Protein AF-A0A9N7RF42-F1 (afdb_monomer_lite)

Radius of gyration: 23.98 Å; chains: 1; bounding box: 52×23×67 Å

Structure (mmCIF, N/CA/C/O backbone):
data_AF-A0A9N7RF42-F1
#
_entry.id   AF-A0A9N7RF42-F1
#
loop_
_atom_site.group_PDB
_atom_site.id
_atom_site.type_symbol
_atom_site.label_atom_id
_atom_site.label_alt_id
_atom_site.label_comp_id
_atom_site.label_asym_id
_atom_site.label_entity_id
_atom_site.label_seq_id
_atom_site.pdbx_PDB_ins_code
_atom_site.Cartn_x
_atom_site.Cartn_y
_atom_site.Cartn_z
_atom_site.occupancy
_atom_site.B_iso_or_equiv
_atom_site.auth_seq_id
_atom_site.auth_comp_id
_atom_site.auth_asym_id
_atom_site.auth_atom_id
_atom_site.pdbx_PDB_model_num
ATOM 1 N N . MET A 1 1 ? 37.569 4.317 -48.206 1.00 50.09 1 MET A N 1
ATOM 2 C CA . MET A 1 1 ? 36.935 3.363 -47.262 1.00 50.09 1 MET A CA 1
ATOM 3 C C . MET A 1 1 ? 36.273 3.995 -46.016 1.00 50.09 1 MET A C 1
ATOM 5 O O . MET A 1 1 ? 35.856 3.247 -45.149 1.00 50.09 1 MET A O 1
ATOM 9 N N . GLY A 1 2 ? 36.101 5.323 -45.893 1.00 55.84 2 GLY A N 1
ATOM 10 C CA . GLY A 1 2 ? 35.611 5.946 -44.640 1.00 55.84 2 GLY A CA 1
ATOM 11 C C . GLY A 1 2 ? 34.087 6.066 -44.452 1.00 55.84 2 GLY A C 1
ATOM 12 O O . GLY A 1 2 ? 33.638 6.385 -43.357 1.00 55.84 2 GLY A O 1
ATOM 13 N N . PHE A 1 3 ? 33.277 5.828 -45.491 1.00 54.53 3 PHE A N 1
ATOM 14 C CA . PHE A 1 3 ? 31.811 5.936 -45.394 1.00 54.53 3 PHE A CA 1
ATOM 15 C C . PHE A 1 3 ? 31.174 4.714 -44.717 1.00 54.53 3 PHE A C 1
ATOM 17 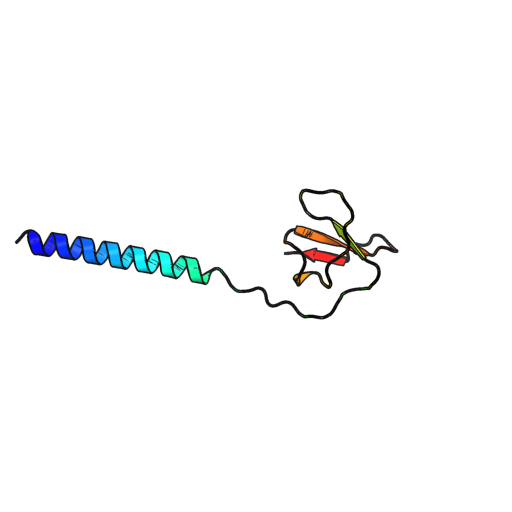O O . PHE A 1 3 ? 30.295 4.873 -43.875 1.00 54.53 3 PHE A O 1
ATOM 24 N N . ALA A 1 4 ? 31.665 3.505 -45.008 1.00 56.50 4 ALA A N 1
ATOM 25 C CA . ALA A 1 4 ? 31.140 2.262 -44.437 1.00 56.50 4 ALA A CA 1
ATOM 26 C C . ALA A 1 4 ? 31.381 2.156 -42.918 1.00 56.50 4 ALA A C 1
ATOM 28 O O . ALA A 1 4 ? 30.512 1.700 -42.179 1.00 56.50 4 ALA A O 1
ATOM 29 N N . THR A 1 5 ? 32.524 2.651 -42.433 1.00 59.94 5 THR A N 1
ATOM 30 C CA . THR A 1 5 ? 32.884 2.656 -41.006 1.00 59.94 5 THR A CA 1
ATOM 31 C C . THR A 1 5 ? 31.994 3.589 -40.189 1.00 59.94 5 THR A C 1
ATOM 33 O O . THR A 1 5 ? 31.614 3.257 -39.070 1.00 59.94 5 THR A O 1
ATOM 36 N N . ARG A 1 6 ? 31.609 4.741 -40.758 1.00 60.34 6 ARG A N 1
ATOM 37 C CA . ARG A 1 6 ? 30.698 5.690 -40.099 1.00 60.34 6 ARG A CA 1
ATOM 38 C C . ARG A 1 6 ? 29.281 5.136 -40.009 1.00 60.34 6 ARG A C 1
ATOM 40 O O . ARG A 1 6 ? 28.673 5.231 -38.950 1.00 60.34 6 ARG A O 1
ATOM 47 N N . VAL A 1 7 ? 28.790 4.513 -41.083 1.00 70.31 7 VAL A N 1
ATOM 48 C CA . VAL A 1 7 ? 27.462 3.878 -41.112 1.00 70.31 7 VAL A CA 1
ATOM 49 C C . VAL A 1 7 ? 27.365 2.780 -40.052 1.00 70.31 7 VAL A C 1
ATOM 51 O O . VAL A 1 7 ? 26.408 2.770 -39.285 1.00 70.31 7 VAL A O 1
ATOM 54 N N . TRP A 1 8 ? 28.391 1.934 -39.924 1.00 68.44 8 TRP A N 1
ATOM 55 C CA . TRP A 1 8 ? 28.404 0.859 -38.930 1.00 68.44 8 TRP A CA 1
ATOM 56 C C . TRP A 1 8 ? 28.424 1.384 -37.487 1.00 68.44 8 TRP A C 1
ATOM 58 O O . TRP A 1 8 ? 27.685 0.880 -36.639 1.00 68.44 8 TRP A O 1
ATOM 68 N N . SER A 1 9 ? 29.196 2.443 -37.212 1.00 76.19 9 SER A N 1
ATOM 69 C CA . SER A 1 9 ? 29.166 3.108 -35.903 1.00 76.19 9 SER A CA 1
ATOM 70 C C . SER A 1 9 ? 27.773 3.628 -35.549 1.00 76.19 9 SER A C 1
ATOM 72 O O . SER A 1 9 ? 27.331 3.436 -34.416 1.00 76.19 9 SER A O 1
ATOM 74 N N . PHE A 1 10 ? 27.057 4.241 -36.498 1.00 80.50 10 PHE A N 1
ATOM 75 C CA . PHE A 1 10 ? 25.692 4.714 -36.250 1.00 80.50 10 PHE A CA 1
ATOM 76 C C . PHE A 1 10 ? 24.712 3.558 -36.028 1.00 80.50 10 PHE A C 1
ATOM 78 O O . PHE A 1 10 ? 23.876 3.644 -35.131 1.00 80.50 10 PHE A O 1
ATOM 85 N N . THR A 1 11 ? 24.833 2.455 -36.772 1.00 84.50 11 THR A N 1
ATOM 86 C CA . THR A 1 11 ? 23.973 1.276 -36.581 1.00 84.50 11 THR A CA 1
ATOM 87 C C . THR A 1 11 ? 24.158 0.648 -35.198 1.00 84.50 11 THR A C 1
ATOM 89 O O . THR A 1 11 ? 23.169 0.352 -34.534 1.00 84.50 11 THR A O 1
ATOM 92 N N . LEU A 1 12 ? 25.401 0.494 -34.730 1.00 84.62 12 LEU A N 1
ATOM 93 C CA . LEU A 1 12 ? 25.704 -0.026 -33.389 1.00 84.62 12 LEU A CA 1
ATOM 94 C C . LEU A 1 12 ? 25.173 0.888 -32.280 1.00 84.62 12 LEU A C 1
ATOM 96 O O . LEU A 1 12 ? 24.614 0.398 -31.300 1.00 84.62 12 LEU A O 1
ATOM 100 N N . LEU A 1 13 ? 25.300 2.207 -32.452 1.00 86.25 13 LEU A N 1
ATOM 101 C CA . LEU A 1 13 ? 24.793 3.185 -31.490 1.00 86.25 13 LEU A CA 1
ATOM 102 C C . LEU A 1 13 ? 23.262 3.134 -31.387 1.00 86.25 13 LEU A C 1
ATOM 104 O O . LEU A 1 13 ? 22.717 3.113 -30.284 1.00 86.25 13 LEU A O 1
ATOM 108 N N . LEU A 1 14 ? 22.571 3.068 -32.529 1.00 88.50 14 LEU A N 1
ATOM 109 C CA . LEU A 1 14 ? 21.113 2.951 -32.575 1.00 88.50 14 LEU A CA 1
ATOM 110 C C . LEU A 1 14 ? 20.642 1.630 -31.959 1.00 88.50 14 LEU A C 1
ATOM 112 O O . LEU A 1 14 ? 19.708 1.630 -31.162 1.00 88.50 14 LEU A O 1
ATOM 116 N N . PHE A 1 15 ? 21.315 0.518 -32.262 1.00 88.50 15 PHE A N 1
ATOM 117 C CA . PHE A 1 15 ? 20.983 -0.783 -31.680 1.00 88.50 15 PHE A CA 1
ATOM 118 C C . PHE A 1 15 ? 21.191 -0.791 -30.157 1.00 88.50 15 PHE A C 1
ATOM 120 O O . PHE A 1 15 ? 20.338 -1.280 -29.419 1.00 88.50 15 PHE A O 1
ATOM 127 N N . GLY A 1 16 ? 22.270 -0.167 -29.673 1.00 88.31 16 GLY A N 1
ATOM 128 C CA . GLY A 1 16 ? 22.518 0.032 -28.245 1.00 88.31 16 GLY A CA 1
ATOM 129 C C . GLY A 1 16 ? 21.425 0.856 -27.557 1.00 88.31 16 GLY A C 1
ATOM 130 O O . GLY A 1 16 ? 20.936 0.453 -26.503 1.00 88.31 16 GLY A O 1
ATOM 131 N N . LEU A 1 17 ? 20.976 1.959 -28.167 1.00 87.69 17 LEU A N 1
ATOM 132 C CA . LEU A 1 17 ? 19.892 2.785 -27.621 1.00 87.69 17 LEU A CA 1
ATOM 133 C C . LEU A 1 17 ? 18.573 1.999 -27.520 1.00 87.69 17 LEU A C 1
ATOM 135 O O . LEU A 1 17 ? 17.891 2.072 -26.499 1.00 87.69 17 LEU A O 1
ATOM 139 N N . MET A 1 18 ? 18.239 1.200 -28.538 1.00 85.00 18 MET A N 1
ATOM 140 C CA . MET A 1 18 ? 17.033 0.361 -28.530 1.00 85.00 18 MET A CA 1
ATOM 141 C C . MET A 1 18 ? 17.071 -0.697 -27.420 1.00 85.00 18 MET A C 1
ATOM 143 O O . MET A 1 18 ? 16.063 -0.914 -26.747 1.00 85.00 18 MET A O 1
ATOM 147 N N . LEU A 1 19 ? 18.234 -1.313 -27.174 1.00 83.62 19 LEU A N 1
ATOM 148 C CA . LEU A 1 19 ? 18.416 -2.262 -26.069 1.00 83.62 19 LEU A CA 1
ATOM 149 C C . LEU A 1 19 ? 18.268 -1.582 -24.700 1.00 83.62 19 LEU A C 1
ATOM 151 O O . LEU A 1 19 ? 17.643 -2.146 -23.801 1.00 83.62 19 LEU A O 1
ATOM 155 N N . VAL A 1 20 ? 18.777 -0.354 -24.548 1.00 84.56 20 VAL A N 1
ATOM 156 C CA . VAL A 1 20 ? 18.635 0.420 -23.305 1.00 84.56 20 VAL A CA 1
ATOM 157 C C . VAL A 1 20 ? 17.168 0.783 -23.032 1.00 84.56 20 VAL A C 1
ATOM 159 O O . VAL A 1 20 ? 16.693 0.670 -21.902 1.00 84.56 20 VAL A O 1
ATOM 162 N N . MET A 1 21 ? 16.413 1.166 -24.060 1.00 77.12 21 MET A N 1
ATOM 163 C CA . MET A 1 21 ? 14.982 1.460 -23.916 1.00 77.12 21 MET A CA 1
ATOM 164 C C . MET A 1 21 ? 14.154 0.199 -23.617 1.00 77.12 21 MET A C 1
ATOM 166 O O . MET A 1 21 ? 13.161 0.267 -22.898 1.00 77.12 21 MET A O 1
ATOM 170 N N . ALA A 1 22 ? 14.563 -0.963 -24.133 1.00 78.38 22 ALA A N 1
ATOM 171 C CA . ALA A 1 22 ? 13.888 -2.230 -23.861 1.00 78.38 22 ALA A CA 1
ATOM 172 C C . ALA A 1 22 ? 14.145 -2.749 -22.433 1.00 78.38 22 ALA A C 1
ATOM 174 O O . ALA A 1 22 ? 13.231 -3.290 -21.807 1.00 78.38 22 ALA A O 1
ATOM 175 N N . TYR A 1 23 ? 15.359 -2.574 -21.893 1.00 74.75 23 TYR A N 1
ATOM 176 C CA . TYR A 1 23 ? 15.681 -3.018 -20.529 1.00 74.75 23 TYR A CA 1
ATOM 177 C C . TYR A 1 23 ? 14.895 -2.232 -19.469 1.00 74.75 23 TYR A C 1
ATOM 179 O O . TYR A 1 23 ? 14.416 -2.820 -18.500 1.00 74.75 23 TYR A O 1
ATOM 187 N N . SER A 1 24 ? 14.721 -0.919 -19.656 1.00 65.06 24 SER A N 1
ATOM 188 C CA . SER A 1 24 ? 14.037 -0.069 -18.675 1.00 65.06 24 SER A CA 1
ATOM 189 C C . SER A 1 24 ? 12.553 -0.425 -18.513 1.00 65.06 24 SER A C 1
ATOM 191 O O . SER A 1 24 ? 11.994 -0.246 -17.431 1.00 65.06 24 SER A O 1
ATOM 193 N N . ALA A 1 25 ? 11.934 -1.006 -19.545 1.00 60.81 25 ALA A N 1
ATOM 194 C CA . ALA A 1 25 ? 10.537 -1.430 -19.532 1.00 60.81 25 ALA A CA 1
ATOM 195 C C . ALA A 1 25 ? 10.275 -2.719 -18.722 1.00 60.81 25 ALA A C 1
ATOM 197 O O . ALA A 1 25 ? 9.164 -2.909 -18.228 1.00 60.81 25 ALA A O 1
ATOM 198 N N . GLN A 1 26 ? 11.267 -3.600 -18.537 1.00 57.16 26 GLN A N 1
ATOM 199 C CA . GLN A 1 26 ? 11.070 -4.881 -17.829 1.00 57.16 26 GLN A CA 1
ATOM 200 C C . GLN A 1 26 ? 10.960 -4.744 -16.301 1.00 57.16 26 GLN A C 1
ATOM 202 O O . GLN A 1 26 ? 10.536 -5.680 -15.621 1.00 57.16 26 GLN A O 1
ATOM 207 N N . SER A 1 27 ? 11.295 -3.578 -15.751 1.00 55.34 27 SER A N 1
ATOM 208 C CA . SER A 1 27 ? 11.292 -3.316 -14.306 1.00 55.34 27 SER A CA 1
ATOM 209 C C . SER A 1 27 ? 9.892 -3.096 -13.720 1.00 55.34 27 SER A C 1
ATOM 211 O O . SER A 1 27 ? 9.720 -3.132 -12.503 1.00 55.34 27 SER A O 1
ATOM 213 N N . ALA A 1 28 ? 8.877 -2.870 -14.557 1.00 58.31 28 ALA A N 1
ATOM 214 C CA . ALA A 1 28 ? 7.517 -2.588 -14.113 1.00 58.31 28 ALA A CA 1
ATOM 215 C C . ALA A 1 28 ? 6.677 -3.873 -14.061 1.00 58.31 28 ALA A C 1
ATOM 217 O O . ALA A 1 28 ? 5.788 -4.088 -14.884 1.00 58.31 28 ALA A O 1
ATOM 218 N N . ARG A 1 29 ? 6.945 -4.755 -13.090 1.00 65.75 29 ARG A N 1
ATOM 219 C CA . ARG A 1 29 ? 5.999 -5.841 -12.795 1.00 65.75 29 ARG A CA 1
ATOM 220 C C . ARG A 1 29 ? 4.726 -5.234 -12.192 1.00 65.75 29 ARG A C 1
ATOM 222 O O . ARG A 1 29 ? 4.822 -4.590 -11.146 1.00 65.75 29 ARG A O 1
ATOM 229 N N . PRO A 1 30 ? 3.543 -5.425 -12.804 1.00 68.25 30 PRO A N 1
ATOM 230 C CA . PRO A 1 30 ? 2.303 -4.948 -12.214 1.00 68.25 30 PRO A CA 1
ATOM 231 C C . PRO A 1 30 ? 2.061 -5.681 -10.893 1.00 68.25 30 PRO A C 1
ATOM 233 O O . PRO A 1 30 ? 2.169 -6.907 -10.810 1.00 68.25 30 PRO A O 1
ATOM 236 N N . LYS A 1 31 ? 1.751 -4.921 -9.842 1.00 75.19 31 LYS A N 1
ATOM 237 C CA . LYS A 1 31 ? 1.420 -5.472 -8.530 1.00 75.19 31 LYS A CA 1
ATOM 238 C C . LYS A 1 31 ? 0.025 -6.089 -8.610 1.00 75.19 31 LYS A C 1
ATOM 240 O O . LYS A 1 31 ? -0.958 -5.378 -8.794 1.00 75.19 31 LYS A O 1
ATOM 245 N N . ILE A 1 32 ? -0.058 -7.411 -8.515 1.00 83.12 32 ILE A N 1
ATOM 246 C CA . ILE A 1 32 ? -1.336 -8.126 -8.499 1.00 83.12 32 ILE A CA 1
ATOM 247 C C . ILE A 1 32 ? -1.797 -8.191 -7.046 1.00 83.12 32 ILE A C 1
ATOM 249 O O . ILE A 1 32 ? -1.158 -8.843 -6.221 1.00 83.12 32 ILE A O 1
ATOM 253 N N . CYS A 1 33 ? -2.888 -7.494 -6.735 1.00 86.44 33 CYS A N 1
ATOM 254 C CA . CYS A 1 33 ? -3.461 -7.466 -5.397 1.00 86.44 33 CYS A CA 1
ATOM 255 C C . CYS A 1 33 ? -4.726 -8.322 -5.325 1.00 86.44 33 CYS A C 1
ATOM 257 O O . CYS A 1 33 ? -5.554 -8.263 -6.236 1.00 86.44 33 CYS A O 1
ATOM 259 N N . PRO A 1 34 ? -4.914 -9.095 -4.244 1.00 84.62 34 PRO A N 1
ATOM 260 C CA . PRO A 1 34 ? -6.178 -9.772 -4.013 1.00 84.62 34 PRO A CA 1
ATOM 261 C C . PRO A 1 34 ? -7.297 -8.743 -3.786 1.00 84.62 34 PRO A C 1
ATOM 263 O O . PRO A 1 34 ? -7.040 -7.626 -3.343 1.00 84.62 34 PRO A O 1
ATOM 266 N N . LEU A 1 35 ? -8.544 -9.119 -4.079 1.00 85.00 35 LEU A N 1
ATOM 267 C CA . LEU A 1 35 ? -9.714 -8.226 -4.011 1.00 85.00 35 LEU A CA 1
ATOM 268 C C . LEU A 1 35 ? -10.553 -8.401 -2.731 1.00 85.00 35 LEU A C 1
ATOM 270 O O . LEU A 1 35 ? -11.702 -7.976 -2.687 1.00 85.00 35 LEU A O 1
ATOM 274 N N . TYR A 1 36 ? -10.007 -9.030 -1.687 1.00 85.06 36 TYR A N 1
ATOM 275 C CA . TYR A 1 36 ? -10.680 -9.085 -0.385 1.00 85.06 36 TYR A CA 1
ATOM 276 C C . TYR A 1 36 ? -10.366 -7.829 0.432 1.00 85.06 36 TYR A C 1
ATOM 278 O O . TYR A 1 36 ? -9.252 -7.304 0.342 1.00 85.06 36 TYR A O 1
ATOM 286 N N . CYS A 1 37 ? -11.319 -7.378 1.253 1.00 85.38 37 CYS A N 1
ATOM 287 C CA . CYS A 1 37 ? -11.112 -6.239 2.143 1.00 85.38 37 CYS A CA 1
ATOM 288 C C . CYS A 1 37 ? -10.769 -6.675 3.571 1.00 85.38 37 CYS A C 1
ATOM 290 O O . CYS A 1 37 ? -11.357 -7.616 4.104 1.00 85.38 37 CYS A O 1
ATOM 292 N N . ILE A 1 38 ? -9.805 -5.994 4.189 1.00 74.62 38 ILE A N 1
ATOM 293 C CA . ILE A 1 38 ? -9.369 -6.230 5.562 1.00 74.62 38 ILE A CA 1
ATOM 294 C C . ILE A 1 38 ? -10.172 -5.303 6.467 1.00 74.62 38 ILE A C 1
ATOM 296 O O . ILE A 1 38 ? -9.912 -4.112 6.446 1.00 74.62 38 ILE A O 1
ATOM 300 N N . ALA A 1 39 ? -11.070 -5.876 7.274 1.00 66.31 39 ALA A N 1
ATOM 301 C CA . ALA A 1 39 ? -11.784 -5.248 8.394 1.00 66.31 39 ALA A CA 1
ATOM 302 C C . ALA A 1 39 ? -12.514 -3.917 8.093 1.00 66.31 39 ALA A C 1
ATOM 304 O O . ALA A 1 39 ? -11.934 -2.925 7.680 1.00 66.31 39 ALA A O 1
ATOM 305 N N . VAL A 1 40 ? -13.810 -3.863 8.404 1.00 67.94 40 VAL A N 1
ATOM 306 C CA . VAL A 1 40 ? -14.654 -2.684 8.125 1.00 67.94 40 VAL A CA 1
ATOM 307 C C . VAL A 1 40 ? -14.268 -1.462 8.984 1.00 67.94 40 VAL A C 1
ATOM 309 O O . VAL A 1 40 ? -14.473 -0.333 8.561 1.00 67.94 40 VAL A O 1
ATOM 312 N N . ASP A 1 41 ? -13.639 -1.678 10.148 1.00 84.81 41 ASP A N 1
ATOM 313 C CA . ASP A 1 41 ? -13.251 -0.636 11.115 1.00 84.81 41 ASP A CA 1
ATOM 314 C C . ASP A 1 41 ? -11.728 -0.417 11.183 1.00 84.81 41 ASP A C 1
ATOM 316 O O . ASP A 1 41 ? -11.047 -0.784 12.153 1.00 84.81 41 ASP A O 1
ATOM 320 N N . ALA A 1 42 ? -11.169 0.202 10.148 1.00 90.69 42 ALA A N 1
ATOM 321 C CA . ALA A 1 42 ? -9.765 0.604 10.104 1.00 90.69 42 ALA A CA 1
ATOM 322 C C . ALA A 1 42 ? -9.613 2.074 9.681 1.00 90.69 42 ALA A C 1
ATOM 324 O O . ALA A 1 42 ? -10.551 2.696 9.197 1.00 90.69 42 ALA A O 1
ATOM 325 N N . TYR A 1 43 ? -8.422 2.633 9.877 1.00 91.31 43 TYR A N 1
ATOM 326 C CA . TYR A 1 43 ? -8.007 3.920 9.312 1.00 91.31 43 TYR A CA 1
ATOM 327 C C . TYR A 1 43 ? -6.576 3.804 8.792 1.00 91.31 43 TYR A C 1
ATOM 329 O O . TYR A 1 43 ? -5.821 2.935 9.236 1.00 91.31 43 TYR A O 1
ATOM 337 N N . MET A 1 44 ? -6.180 4.666 7.858 1.00 92.56 44 MET A N 1
ATOM 338 C CA . MET A 1 44 ? -4.817 4.674 7.323 1.00 92.56 44 MET A CA 1
ATOM 339 C C . MET A 1 44 ? -4.116 6.019 7.509 1.00 92.56 44 MET A C 1
ATOM 341 O O . MET A 1 44 ? -4.757 7.066 7.537 1.00 92.56 44 MET A O 1
ATOM 345 N N . ILE A 1 45 ? -2.788 5.979 7.621 1.00 94.31 45 ILE A N 1
ATOM 346 C CA . ILE A 1 45 ? -1.905 7.151 7.677 1.00 94.31 45 ILE A CA 1
ATOM 347 C C . ILE A 1 45 ? -0.798 6.950 6.644 1.00 94.31 45 ILE A C 1
ATOM 349 O O . ILE A 1 45 ? -0.153 5.900 6.612 1.00 94.31 45 ILE A O 1
ATOM 353 N N . CYS A 1 46 ? -0.568 7.948 5.796 1.00 93.50 46 CYS A N 1
ATOM 354 C CA . CYS A 1 46 ? 0.366 7.869 4.675 1.00 93.50 46 CYS A CA 1
ATOM 355 C C . CYS A 1 46 ? 1.550 8.827 4.841 1.00 93.50 46 CYS A C 1
ATOM 357 O O . CYS A 1 46 ? 1.393 9.904 5.407 1.00 93.50 46 CYS A O 1
ATOM 359 N N . PRO A 1 47 ? 2.739 8.492 4.314 1.00 92.00 47 PRO A N 1
ATOM 360 C CA . PRO A 1 47 ? 3.895 9.376 4.394 1.00 92.00 47 PRO A CA 1
ATOM 361 C C . PRO A 1 47 ? 3.583 10.718 3.717 1.00 92.00 47 PRO A C 1
ATOM 363 O O . PRO A 1 47 ? 3.105 10.755 2.584 1.00 92.00 47 PRO A O 1
ATOM 366 N N . GLY A 1 48 ? 3.840 11.815 4.431 1.00 89.75 48 GLY A N 1
ATOM 367 C CA . GLY A 1 48 ? 3.534 13.181 3.991 1.00 89.75 48 GLY A CA 1
ATOM 368 C C . GLY A 1 48 ? 2.252 13.781 4.579 1.00 89.75 48 GLY A C 1
ATOM 369 O O . GLY A 1 48 ? 2.060 14.986 4.453 1.00 89.75 48 GLY A O 1
ATOM 370 N N . SER A 1 49 ? 1.413 12.991 5.260 1.00 85.00 49 SER A N 1
ATOM 371 C CA . SER A 1 49 ? 0.272 13.494 6.033 1.00 85.00 49 SER A CA 1
ATOM 372 C C . SER A 1 49 ? 0.133 12.740 7.356 1.00 85.00 49 SER A C 1
ATOM 374 O O . SER A 1 49 ? 0.314 11.529 7.418 1.00 85.00 49 SER A O 1
ATOM 376 N N . ASN A 1 50 ? -0.214 13.459 8.420 1.00 86.50 50 ASN A N 1
ATOM 377 C CA . ASN A 1 50 ? -0.553 12.861 9.715 1.00 86.50 50 ASN A CA 1
ATOM 378 C C . ASN A 1 50 ? -2.071 12.684 9.890 1.00 86.50 50 ASN A C 1
ATOM 380 O O . ASN A 1 50 ? -2.542 12.380 10.984 1.00 86.50 50 ASN A O 1
ATOM 384 N N . GLU A 1 51 ? -2.843 12.911 8.829 1.00 91.69 51 GLU A N 1
ATOM 385 C CA . GLU A 1 51 ? -4.292 12.762 8.834 1.00 91.69 51 GLU A CA 1
ATOM 386 C C . GLU A 1 51 ? -4.698 11.284 8.801 1.00 91.69 51 GLU A C 1
ATOM 388 O O . GLU A 1 51 ? -4.072 10.460 8.127 1.00 91.69 51 GLU A O 1
ATOM 393 N N . LYS A 1 52 ? -5.767 10.955 9.533 1.00 91.69 52 LYS A N 1
ATOM 394 C CA . LYS A 1 52 ? -6.410 9.644 9.456 1.00 91.69 52 LYS A CA 1
ATOM 395 C C . LYS A 1 52 ? -7.354 9.637 8.263 1.00 91.69 52 LYS A C 1
ATOM 397 O O . LYS A 1 52 ? -8.353 10.348 8.271 1.00 91.69 52 LYS A O 1
ATOM 402 N N . LEU A 1 53 ? -7.040 8.820 7.269 1.00 90.44 53 LEU A N 1
ATOM 403 C CA . LEU A 1 53 ? -7.865 8.642 6.080 1.00 90.44 53 LEU A CA 1
ATOM 404 C C . LEU A 1 53 ? -8.676 7.351 6.176 1.00 90.44 53 LEU A C 1
ATOM 406 O O . LEU A 1 53 ? -8.286 6.410 6.879 1.00 90.44 53 LEU A O 1
ATOM 410 N N . GLU A 1 54 ? -9.769 7.290 5.416 1.00 89.00 54 GLU A N 1
ATOM 411 C CA . GLU A 1 54 ? -10.466 6.029 5.185 1.00 89.00 54 GLU A CA 1
ATOM 412 C C . GLU A 1 54 ? -9.500 5.006 4.573 1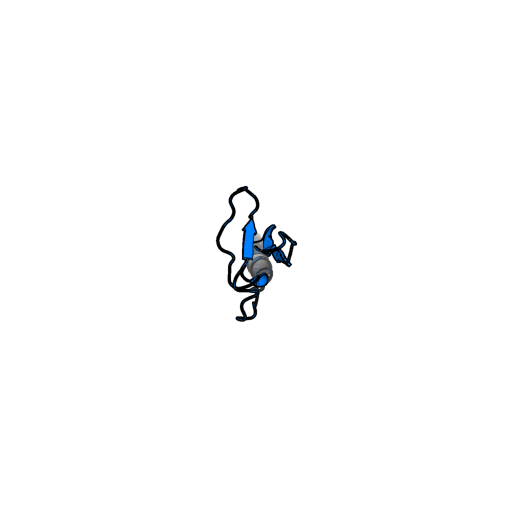.00 89.00 54 GLU A C 1
ATOM 414 O O . GLU A 1 54 ? -8.758 5.323 3.637 1.00 89.00 54 GLU A O 1
ATOM 419 N N . PRO A 1 55 ? -9.454 3.782 5.116 1.00 86.00 55 PRO A N 1
ATOM 420 C CA . PRO A 1 55 ? -8.544 2.765 4.642 1.00 86.00 55 PRO A CA 1
ATOM 421 C C . PRO A 1 55 ? -9.017 2.269 3.277 1.00 86.00 55 PRO A C 1
ATOM 423 O O . PRO A 1 55 ? -10.203 2.048 3.035 1.00 86.00 55 PRO A O 1
ATOM 426 N N . VAL A 1 56 ? -8.071 2.018 2.381 1.00 88.12 56 VAL A N 1
ATOM 427 C CA . VAL A 1 56 ? -8.376 1.215 1.196 1.00 88.12 56 VAL A CA 1
ATOM 428 C C . VAL A 1 56 ? -8.714 -0.221 1.599 1.00 88.12 56 VAL A C 1
ATOM 430 O O . VAL A 1 56 ? -8.280 -0.708 2.643 1.00 88.12 56 VAL A O 1
ATOM 433 N N . CYS A 1 57 ? -9.433 -0.918 0.716 1.00 87.12 57 CYS A N 1
ATOM 434 C CA . CYS A 1 57 ? -9.910 -2.285 0.920 1.00 87.12 57 CYS A CA 1
ATOM 435 C C . CYS A 1 57 ? -8.844 -3.218 1.527 1.00 87.12 57 CYS A C 1
ATOM 437 O O . CYS A 1 57 ? -9.133 -3.914 2.492 1.00 87.12 57 CYS A O 1
ATOM 439 N N . ASN A 1 58 ? -7.596 -3.217 1.048 1.00 87.12 58 ASN A N 1
ATOM 440 C CA . ASN A 1 58 ? -6.525 -3.992 1.679 1.00 87.12 58 ASN A CA 1
ATOM 441 C C . ASN A 1 58 ? -5.146 -3.346 1.548 1.00 87.12 58 ASN A C 1
ATOM 443 O O . ASN A 1 58 ? -4.935 -2.401 0.793 1.00 87.12 58 ASN A O 1
ATOM 447 N N . CYS A 1 59 ? -4.179 -3.923 2.261 1.00 89.38 59 CYS A N 1
ATOM 448 C CA . CYS A 1 59 ? -2.816 -3.411 2.319 1.00 89.38 59 CYS A CA 1
ATOM 449 C C . CYS A 1 59 ? -2.089 -3.365 0.972 1.00 89.38 59 CYS A C 1
ATOM 451 O O . CYS A 1 59 ? -1.243 -2.505 0.750 1.00 89.38 59 CYS A O 1
ATOM 453 N N . CYS A 1 60 ? -2.384 -4.304 0.073 1.00 89.50 60 CYS A N 1
ATOM 454 C CA . CYS A 1 60 ? -1.705 -4.372 -1.215 1.00 89.50 60 CYS A CA 1
ATOM 455 C C . CYS A 1 60 ? -2.118 -3.205 -2.117 1.00 89.50 60 CYS A C 1
ATOM 457 O O . CYS A 1 60 ? -1.272 -2.651 -2.821 1.00 89.50 60 CYS A O 1
ATOM 459 N N . LEU A 1 61 ? -3.399 -2.827 -2.044 1.00 89.75 61 LEU A N 1
ATOM 460 C CA . LEU A 1 61 ? -3.990 -1.697 -2.760 1.00 89.75 61 LEU A CA 1
ATOM 461 C C . LEU A 1 61 ? -3.591 -0.339 -2.168 1.00 89.75 61 LEU A C 1
ATOM 463 O O . LEU A 1 61 ? -3.803 0.693 -2.803 1.00 89.75 61 LEU A O 1
ATOM 467 N N . ALA A 1 62 ? -3.034 -0.319 -0.957 1.00 90.12 62 ALA A N 1
ATOM 468 C CA . ALA A 1 62 ? -2.613 0.913 -0.314 1.00 90.12 62 ALA A CA 1
ATOM 469 C C . ALA A 1 62 ? -1.364 1.484 -0.988 1.00 90.12 62 ALA A C 1
ATOM 471 O O . ALA A 1 62 ? -0.494 0.765 -1.488 1.00 90.12 62 ALA A O 1
ATOM 472 N N . ARG A 1 63 ? -1.272 2.817 -0.987 1.00 88.44 63 ARG A N 1
ATOM 473 C CA . ARG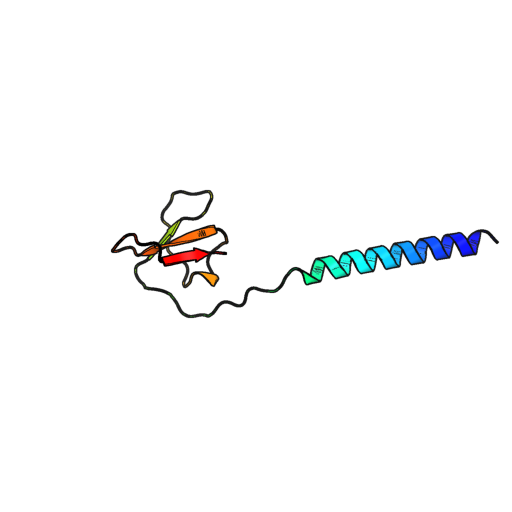 A 1 63 ? -0.116 3.523 -1.534 1.00 88.44 63 ARG A CA 1
ATOM 474 C C . ARG A 1 63 ? 1.128 3.181 -0.713 1.00 88.44 63 ARG A C 1
ATOM 476 O O . ARG A 1 63 ? 1.071 3.099 0.509 1.00 88.44 63 ARG A O 1
ATOM 483 N N . LEU A 1 64 ? 2.251 3.003 -1.403 1.00 89.56 64 LEU A N 1
ATOM 484 C CA . LEU A 1 64 ? 3.55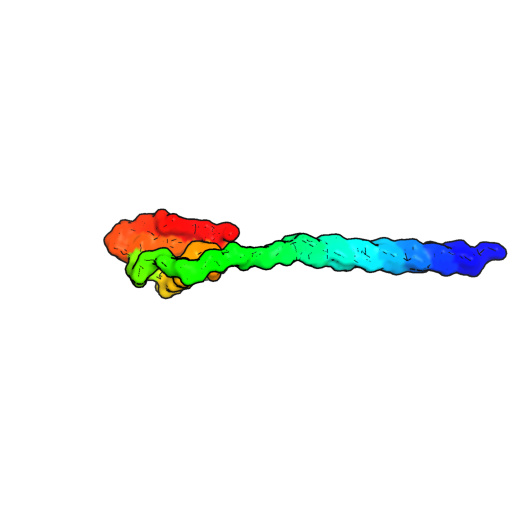0 2.682 -0.812 1.00 89.56 64 LEU A CA 1
ATOM 485 C C . LEU A 1 64 ? 3.875 3.585 0.392 1.00 89.56 64 LEU A C 1
ATOM 487 O O . LEU A 1 64 ? 3.757 4.809 0.321 1.00 89.56 64 LEU A O 1
ATOM 491 N N . GLY A 1 65 ? 4.263 2.958 1.500 1.00 89.88 65 GLY A N 1
ATOM 492 C CA . GLY A 1 65 ? 4.574 3.596 2.777 1.00 89.88 65 GLY A CA 1
ATOM 493 C C . GLY A 1 65 ? 3.369 3.889 3.676 1.00 89.88 65 GLY A C 1
ATOM 494 O O . GLY A 1 65 ? 3.576 4.223 4.844 1.00 89.88 65 GLY A O 1
ATOM 495 N N . CYS A 1 66 ? 2.128 3.756 3.195 1.00 92.31 66 CYS A N 1
ATOM 496 C CA . CYS A 1 66 ? 0.949 3.931 4.041 1.00 92.31 66 CYS A CA 1
ATOM 497 C C . CYS A 1 66 ? 0.822 2.810 5.073 1.00 92.31 66 CYS A C 1
ATOM 499 O O . CYS A 1 66 ? 1.063 1.638 4.785 1.00 92.31 66 CYS A O 1
ATOM 501 N N . LYS A 1 67 ? 0.405 3.178 6.280 1.00 93.06 67 LYS A N 1
ATOM 502 C CA . LYS A 1 67 ? 0.175 2.281 7.410 1.00 93.06 67 LYS A CA 1
ATOM 503 C C . LYS A 1 67 ? -1.317 2.206 7.687 1.00 93.06 67 LYS A C 1
ATOM 505 O O . LYS A 1 67 ? -1.967 3.245 7.770 1.00 93.06 67 LYS A O 1
ATOM 510 N N . ILE A 1 68 ? -1.846 0.997 7.833 1.00 92.12 68 ILE A N 1
ATOM 511 C CA . ILE A 1 68 ? -3.256 0.763 8.164 1.00 92.12 68 ILE A CA 1
ATOM 512 C C . ILE A 1 68 ? -3.338 0.305 9.615 1.00 92.12 68 ILE A C 1
ATOM 514 O O . ILE A 1 68 ? -2.604 -0.596 10.026 1.00 92.12 68 ILE A O 1
ATOM 518 N N . TYR A 1 69 ? -4.243 0.910 10.372 1.00 92.31 69 TYR A N 1
ATOM 519 C CA . TYR A 1 69 ? -4.452 0.672 11.792 1.00 92.31 69 TYR A CA 1
ATOM 520 C C . TYR A 1 69 ? -5.885 0.231 12.058 1.00 92.31 69 TYR A C 1
ATOM 522 O O . TYR A 1 69 ? -6.821 0.660 11.383 1.00 92.31 69 TYR A O 1
ATOM 530 N N . ARG A 1 70 ? -6.069 -0.599 13.082 1.00 91.25 70 ARG A N 1
ATOM 531 C CA . ARG A 1 70 ? -7.396 -0.959 13.580 1.00 91.25 70 ARG A CA 1
ATOM 532 C C . ARG A 1 70 ? -8.005 0.226 14.329 1.00 91.25 70 ARG A C 1
ATOM 534 O O . ARG A 1 70 ? -7.351 0.787 15.206 1.00 91.25 70 ARG A O 1
ATOM 541 N N . ASN A 1 71 ? -9.256 0.585 14.036 1.00 89.62 71 ASN A N 1
ATOM 542 C CA . ASN A 1 71 ? -9.885 1.751 14.665 1.00 89.62 71 ASN A 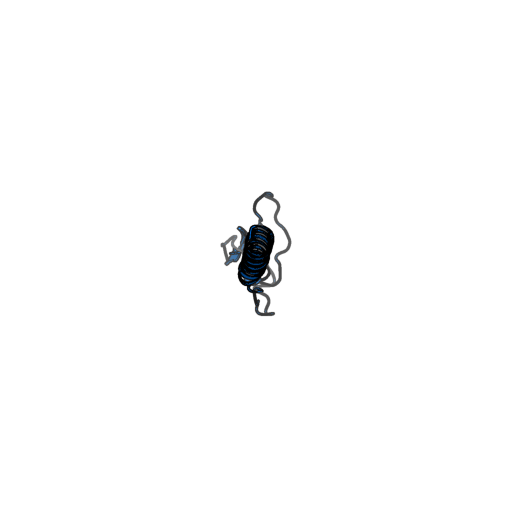CA 1
ATOM 543 C C . ASN A 1 71 ? -10.156 1.537 16.166 1.00 89.62 71 ASN A C 1
ATOM 545 O O . ASN A 1 71 ? -9.985 2.450 16.965 1.00 89.62 71 ASN A O 1
ATOM 549 N N . THR A 1 72 ? -10.515 0.311 16.556 1.00 87.50 72 THR A N 1
ATOM 550 C CA . THR A 1 72 ? -10.899 -0.020 17.937 1.00 87.50 72 THR A CA 1
ATOM 551 C C . THR A 1 72 ? -9.729 -0.073 18.916 1.00 87.50 72 THR A C 1
ATOM 553 O O . THR A 1 72 ? -9.876 0.361 20.053 1.00 87.50 72 THR A O 1
ATOM 556 N N . THR A 1 73 ? -8.576 -0.602 18.498 1.00 88.31 73 THR A N 1
ATOM 557 C CA . THR A 1 73 ? -7.409 -0.799 19.377 1.00 88.31 73 THR A CA 1
ATOM 558 C C . THR A 1 73 ? -6.230 0.111 19.044 1.00 88.31 73 THR A C 1
ATOM 560 O O . THR A 1 73 ? -5.369 0.325 19.889 1.00 88.31 73 THR A O 1
ATOM 563 N N . GLY A 1 74 ? -6.176 0.668 17.830 1.00 89.69 74 GLY A N 1
ATOM 564 C CA . GLY A 1 74 ? -5.018 1.418 17.340 1.00 89.69 74 GLY A CA 1
ATOM 565 C C . GLY A 1 74 ? -3.854 0.539 16.874 1.00 89.69 74 GLY A C 1
ATOM 566 O O . GLY A 1 74 ? -2.804 1.075 16.525 1.00 89.69 74 GLY A O 1
ATOM 567 N N . ASP A 1 75 ? -4.023 -0.786 16.834 1.00 91.81 75 ASP A N 1
ATOM 568 C CA . ASP A 1 75 ? -2.962 -1.707 16.422 1.00 91.81 75 ASP A CA 1
ATOM 569 C C . ASP A 1 75 ? -2.612 -1.538 14.943 1.00 91.81 75 ASP A C 1
ATOM 571 O O . ASP A 1 75 ? -3.496 -1.395 14.091 1.00 91.81 75 ASP A O 1
ATOM 575 N N . LEU A 1 76 ? -1.318 -1.612 14.626 1.00 92.69 76 LEU A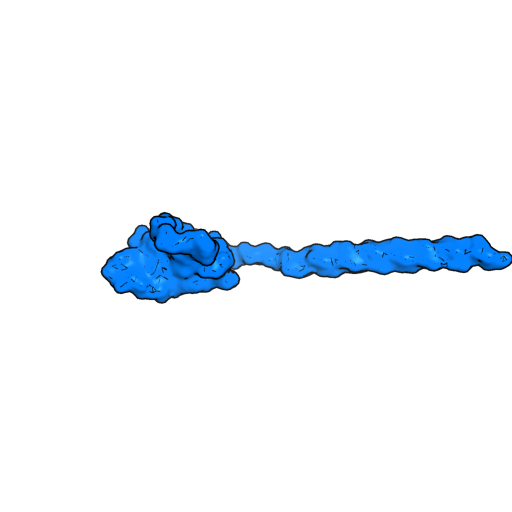 N 1
ATOM 576 C CA . LEU A 1 76 ? -0.841 -1.633 13.247 1.00 92.69 76 LEU A CA 1
ATOM 577 C C . LEU A 1 76 ? -1.242 -2.958 12.589 1.00 92.69 76 LEU A C 1
ATOM 579 O O . LEU A 1 76 ? -0.744 -4.018 12.958 1.00 92.69 76 LEU A O 1
ATOM 583 N N . ILE A 1 77 ? -2.108 -2.885 11.581 1.00 90.81 77 ILE A N 1
ATOM 584 C CA . ILE A 1 77 ? -2.515 -4.042 10.781 1.00 90.81 77 ILE A CA 1
ATOM 585 C C . ILE A 1 77 ? -1.424 -4.362 9.761 1.00 90.81 77 ILE A C 1
ATOM 587 O O . ILE A 1 77 ? -1.026 -5.515 9.614 1.00 90.81 77 ILE A O 1
ATOM 591 N N . CYS A 1 78 ? -0.950 -3.351 9.026 1.00 91.88 78 CYS A N 1
ATOM 592 C CA . CYS A 1 78 ? 0.059 -3.551 7.992 1.00 91.88 78 CYS A CA 1
ATOM 593 C C . CYS A 1 78 ? 0.714 -2.238 7.530 1.00 91.88 78 CYS A C 1
ATOM 595 O O . CYS A 1 78 ? 0.202 -1.145 7.780 1.00 91.88 78 CYS A O 1
ATOM 597 N N . THR A 1 79 ? 1.828 -2.362 6.801 1.00 92.75 79 THR A N 1
ATOM 598 C CA . THR A 1 79 ? 2.463 -1.262 6.057 1.00 92.75 79 THR A CA 1
ATOM 599 C C . THR A 1 79 ? 2.564 -1.627 4.579 1.00 92.75 79 THR A C 1
ATOM 601 O O . THR A 1 79 ? 3.081 -2.689 4.233 1.00 92.75 79 THR A O 1
ATOM 604 N N . ALA A 1 80 ? 2.077 -0.746 3.712 1.00 89.12 80 ALA A N 1
ATOM 605 C CA . ALA A 1 80 ? 2.121 -0.916 2.271 1.00 89.12 80 ALA A CA 1
ATOM 606 C C . ALA A 1 80 ? 3.567 -0.818 1.770 1.00 89.12 80 ALA A C 1
ATOM 608 O O . ALA A 1 80 ? 4.232 0.203 1.955 1.00 89.12 80 ALA A O 1
ATOM 609 N N . THR A 1 81 ? 4.041 -1.881 1.130 1.00 82.19 81 THR A N 1
ATOM 610 C CA . THR A 1 81 ? 5.369 -1.993 0.506 1.00 82.19 81 THR A CA 1
ATOM 611 C C . THR A 1 81 ? 5.232 -2.418 -0.939 1.00 82.19 81 THR A C 1
ATOM 613 O O . THR A 1 81 ? 4.226 -3.097 -1.249 1.00 82.19 81 THR A O 1
#

InterPro domains:
  IPR003465 Proteinase inhibitor I20 [PF02428] (31-79)
  IPR051391 Protease inhibitor I20 (potato type II proteinase inhibitor) [PTHR33832] (9-80)

Sequence (81 aa):
MGFATRVWSFTLLLFGLMLVMAYSAQSARPKICPLYCIAVDAYMICPGSNEKLEPVCNCCLARLGCKIYRNTTGDLICTAT

pLDDT: mean 81.91, std 11.77, range [50.09, 94.31]

Secondary structure (DSSP, 8-state):
-HHHHHHHHHHHHHHHHHHHHHHHHTT------------SSEEEE-TT----BPPPSSTTTSPTT-EEEETTT--EEEE--

Foldseek 3Di:
DPPVVVVVVVVVVVVVVVVVVVVVVVVDDDQDDDPAADDPAKWKDAPPDPDTHDDDRDLQPDDAQMWMAGNPPRHTPDGRD

Organism: Striga hermonthica (NCBI:txid68872)